Protein AF-0000000080329539 (afdb_homodimer)

Secondary structure (DSSP, 8-state):
-----------S--EEE---S-SS----EEEEE-SSEEEEEETT-TTS--EEEEHHHHHHHHHHHHHHHH-/-----------S--EEE---S-SS----EEEEE-SSEEEEEETT-TTS--EEEEHHHHHHHHHHHHHHHH-

Organism: NCBI:txid40318

Structure (mmCIF, N/CA/C/O backbone):
data_AF-0000000080329539-model_v1
#
loop_
_entity.id
_entity.type
_entity.pdbx_description
1 polymer 'DUF397 domain-containing protein'
#
loop_
_atom_site.group_PDB
_atom_site.id
_atom_site.type_symbol
_atom_site.label_atom_id
_atom_site.label_alt_id
_atom_site.label_comp_id
_atom_site.label_asym_id
_atom_site.label_entity_id
_atom_site.label_seq_id
_atom_site.pdbx_PDB_ins_code
_atom_site.Cartn_x
_atom_site.Cartn_y
_atom_site.Cartn_z
_atom_site.occupancy
_atom_site.B_iso_or_equiv
_atom_site.auth_seq_id
_atom_site.auth_comp_id
_atom_site.auth_asym_id
_atom_site.auth_atom_id
_atom_site.pdbx_PDB_model_num
ATOM 1 N N . MET A 1 1 ? -1.578 -31.781 19.625 1 24.48 1 MET A N 1
ATOM 2 C CA . MET A 1 1 ? -0.872 -30.625 19.094 1 24.48 1 MET A CA 1
ATOM 3 C C . MET A 1 1 ? -1.797 -29.766 18.234 1 24.48 1 MET A C 1
ATOM 5 O O . MET A 1 1 ? -2.316 -30.234 17.219 1 24.48 1 MET A O 1
ATOM 9 N N . ASN A 1 2 ? -2.688 -28.828 18.859 1 26.72 2 ASN A N 1
ATOM 10 C CA . ASN A 1 2 ? -3.617 -27.875 18.266 1 26.72 2 ASN A CA 1
ATOM 11 C C . ASN A 1 2 ? -2.951 -27.078 17.156 1 26.72 2 ASN A C 1
ATOM 13 O O . ASN A 1 2 ? -1.861 -26.531 17.344 1 26.72 2 ASN A O 1
ATOM 17 N N . ASN A 1 3 ? -2.805 -27.625 15.891 1 29.08 3 ASN A N 1
ATOM 18 C CA . ASN A 1 3 ? -2.316 -26.844 14.758 1 29.08 3 ASN A CA 1
ATOM 19 C C . ASN A 1 3 ? -2.785 -25.406 14.836 1 29.08 3 ASN A C 1
ATOM 21 O O . ASN A 1 3 ? -3.986 -25.125 14.773 1 29.08 3 ASN A O 1
ATOM 25 N N . ALA A 1 4 ? -2.371 -24.688 15.805 1 32.06 4 ALA A N 1
ATOM 26 C CA . ALA A 1 4 ? -2.518 -23.266 16.078 1 32.06 4 ALA A CA 1
ATOM 27 C C . ALA A 1 4 ? -2.51 -22.453 14.789 1 32.06 4 ALA A C 1
ATOM 29 O O . ALA A 1 4 ? -1.445 -22.109 14.266 1 32.06 4 ALA A O 1
ATOM 30 N N . GLU A 1 5 ? -3.088 -23.125 13.672 1 33.69 5 GLU A N 1
ATOM 31 C CA . GLU A 1 5 ? -3.344 -22.25 12.531 1 33.69 5 GLU A CA 1
ATOM 32 C C . GLU A 1 5 ? -3.684 -20.844 12.984 1 33.69 5 GLU A C 1
ATOM 34 O O . GLU A 1 5 ? -4.543 -20.641 13.844 1 33.69 5 GLU A O 1
ATOM 39 N N . SER A 1 6 ? -2.672 -20.094 13.516 1 36.81 6 SER A N 1
ATOM 40 C CA . SER A 1 6 ? -2.801 -18.641 13.648 1 36.81 6 SER A CA 1
ATOM 41 C C . SER A 1 6 ? -3.967 -18.109 12.812 1 36.81 6 SER A C 1
ATOM 43 O O . SER A 1 6 ? -4.023 -18.344 11.602 1 36.81 6 SER A O 1
ATOM 45 N N . SER A 1 7 ? -5.18 -18.203 13.25 1 34.31 7 SER A N 1
ATOM 46 C CA . SER A 1 7 ? -6.41 -17.547 12.82 1 34.31 7 SER A CA 1
ATOM 47 C C . SER A 1 7 ? -6.125 -16.172 12.242 1 34.31 7 SER A C 1
ATOM 49 O O . SER A 1 7 ? -5.812 -15.234 12.984 1 34.31 7 SER A O 1
ATOM 51 N N . THR A 1 8 ? -4.938 -15.852 11.617 1 35.28 8 THR A N 1
ATOM 52 C CA . THR A 1 8 ? -5.039 -14.672 10.766 1 35.28 8 THR A CA 1
ATOM 53 C C . THR A 1 8 ? -6.496 -14.391 10.406 1 35.28 8 THR A C 1
ATOM 55 O O . THR A 1 8 ? -7.137 -15.172 9.711 1 35.28 8 THR A O 1
ATOM 58 N N . ALA A 1 9 ? -7.34 -14.172 11.305 1 38.12 9 ALA A N 1
ATOM 59 C CA . ALA A 1 9 ? -8.734 -13.734 11.312 1 38.12 9 ALA A CA 1
ATOM 60 C C . ALA A 1 9 ? -9.125 -13.133 9.969 1 38.12 9 ALA A C 1
ATOM 62 O O . ALA A 1 9 ? -8.438 -12.242 9.453 1 38.12 9 ALA A O 1
ATOM 63 N N . ALA A 1 10 ? -9.617 -13.828 8.922 1 44.66 10 ALA A N 1
ATOM 64 C CA . ALA A 1 10 ? -10.391 -13.586 7.711 1 44.66 10 ALA A CA 1
ATOM 65 C C . ALA A 1 10 ? -11.156 -12.266 7.805 1 44.66 10 ALA A C 1
ATOM 67 O O . ALA A 1 10 ? -12.117 -12.156 8.57 1 44.66 10 ALA A O 1
ATOM 68 N N . SER A 1 11 ? -10.57 -11.234 8.18 1 53.91 11 SER A N 1
ATOM 69 C CA . SER A 1 11 ? -11.234 -9.969 8.469 1 53.91 11 SER A CA 1
ATOM 70 C C . SER A 1 11 ? -12.594 -9.891 7.773 1 53.91 11 SER A C 1
ATOM 72 O O . SER A 1 11 ? -13.5 -9.211 8.25 1 53.91 11 SER A O 1
ATOM 74 N N . GLY A 1 12 ? -12.969 -11.117 7.324 1 74.25 12 GLY A N 1
ATOM 75 C CA . GLY A 1 12 ? -14.156 -11.023 6.5 1 74.25 12 GLY A CA 1
ATOM 76 C C . GLY A 1 12 ? -14.016 -10.039 5.355 1 74.25 12 GLY A C 1
ATOM 77 O O . GLY A 1 12 ? -15 -9.695 4.695 1 74.25 12 GLY A O 1
ATOM 78 N N . LEU A 1 13 ? -12.711 -9.711 5.297 1 88.25 13 LEU A N 1
ATOM 79 C CA . LEU A 1 13 ? -12.523 -8.766 4.199 1 88.25 13 LEU A CA 1
ATOM 80 C C . LEU A 1 13 ? -12.32 -9.5 2.879 1 88.25 13 LEU A C 1
ATOM 82 O O . LEU A 1 13 ? -11.711 -10.57 2.848 1 88.25 13 LEU A O 1
ATOM 86 N N . ALA A 1 14 ? -12.938 -9 1.869 1 92.06 14 ALA A N 1
ATOM 87 C CA . ALA A 1 14 ? -12.656 -9.469 0.513 1 92.06 14 ALA A CA 1
ATOM 88 C C . ALA 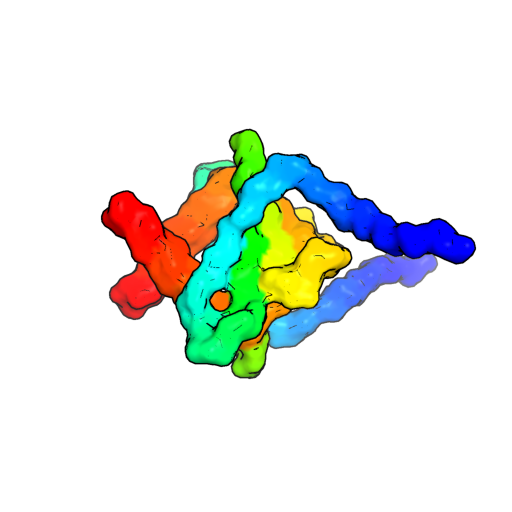A 1 14 ? -11.398 -8.812 -0.041 1 92.06 14 ALA A C 1
ATOM 90 O O . ALA A 1 14 ? -11.328 -7.586 -0.17 1 92.06 14 ALA A O 1
ATOM 91 N N . TRP A 1 15 ? -10.367 -9.695 -0.272 1 93.5 15 TRP A N 1
ATOM 92 C CA . TRP A 1 15 ? -9.086 -9.18 -0.757 1 93.5 15 TRP A CA 1
ATOM 93 C C . TRP A 1 15 ? -9.023 -9.219 -2.281 1 93.5 15 TRP A C 1
ATOM 95 O O . TRP A 1 15 ? -9.469 -10.195 -2.9 1 93.5 15 TRP A O 1
ATOM 105 N N . PHE A 1 16 ? -8.391 -8.07 -2.895 1 89.44 16 PHE A N 1
ATOM 106 C CA . PHE A 1 16 ? -8.109 -7.941 -4.32 1 89.44 16 PHE A CA 1
ATOM 107 C C . PHE A 1 16 ? -6.609 -8.039 -4.582 1 89.44 16 PHE A C 1
ATOM 109 O O . PHE A 1 16 ? -5.82 -7.281 -4.004 1 89.44 16 PHE A O 1
ATOM 116 N N . LYS A 1 17 ? -6.203 -8.984 -5.359 1 88.19 17 LYS A N 1
ATOM 117 C CA . LYS A 1 17 ? -4.797 -9.219 -5.684 1 88.19 17 LYS A CA 1
ATOM 118 C C . LYS A 1 17 ? -4.422 -8.578 -7.012 1 88.19 17 LYS A C 1
ATOM 120 O O . LYS A 1 17 ? -5.129 -8.734 -8.008 1 88.19 17 LYS A O 1
ATOM 125 N N . SER A 1 18 ? -3.393 -7.828 -7.027 1 85.38 18 SER A N 1
ATOM 126 C CA . SER A 1 18 ? -2.895 -7.277 -8.281 1 85.38 18 SER A CA 1
ATOM 127 C C . SER A 1 18 ? -2.303 -8.367 -9.172 1 85.38 18 SER A C 1
ATOM 129 O O . SER A 1 18 ? -1.786 -9.367 -8.672 1 85.38 18 SER A O 1
ATOM 131 N N . SER A 1 19 ? -2.633 -8.625 -10.461 1 69.5 19 SER A N 1
ATOM 132 C CA . SER A 1 19 ? -2.24 -9.734 -11.328 1 69.5 19 SER A CA 1
ATOM 133 C C . SER A 1 19 ? -0.971 -9.398 -12.109 1 69.5 19 SER A C 1
ATOM 135 O O . SER A 1 19 ? -0.325 -10.289 -12.664 1 69.5 19 SER A O 1
ATOM 137 N N . TYR A 1 20 ? -0.555 -8.125 -12.336 1 63.25 20 TYR A N 1
ATOM 138 C CA . TYR A 1 20 ? 0.454 -7.797 -13.336 1 63.25 20 TYR A CA 1
ATOM 139 C C . TYR A 1 20 ? 1.853 -8.141 -12.828 1 63.25 20 TYR A C 1
ATOM 141 O O . TYR A 1 20 ? 2.814 -8.125 -13.602 1 63.25 20 TYR A O 1
ATOM 149 N N . SER A 1 21 ? 1.941 -8.68 -11.688 1 60.31 21 SER A N 1
ATOM 150 C CA . SER A 1 21 ? 3.344 -8.93 -11.359 1 60.31 21 SER A CA 1
ATOM 151 C C . SER A 1 21 ? 3.988 -9.867 -12.375 1 60.31 21 SER A C 1
ATOM 153 O O . SER A 1 21 ? 3.293 -10.594 -13.086 1 60.31 21 SER A O 1
ATOM 155 N N . GLY A 1 22 ? 4.945 -9.547 -13.094 1 52.44 22 GLY A N 1
ATOM 156 C CA . GLY A 1 22 ? 5.594 -10.352 -14.117 1 52.44 22 GLY A CA 1
ATOM 157 C C . GLY A 1 22 ? 5.258 -11.828 -14.008 1 52.44 22 GLY A C 1
ATOM 158 O O . GLY A 1 22 ? 4.555 -12.242 -13.086 1 52.44 22 GLY A O 1
ATOM 159 N N . ALA A 1 23 ? 5.562 -12.422 -15.18 1 50.56 23 ALA A N 1
ATOM 160 C CA . ALA A 1 23 ? 5.402 -13.836 -15.484 1 50.56 23 ALA A CA 1
ATOM 161 C C . ALA A 1 23 ? 5.605 -14.695 -14.234 1 50.56 23 ALA A C 1
ATOM 163 O O . ALA A 1 23 ? 5.203 -15.859 -14.203 1 50.56 23 ALA A O 1
ATOM 164 N N . GLU A 1 24 ? 6.445 -14.203 -13.422 1 51.97 24 GLU A N 1
ATOM 165 C CA . GLU A 1 24 ? 6.672 -15.203 -12.383 1 51.97 24 GLU A CA 1
ATOM 166 C C . GLU A 1 24 ? 5.621 -15.109 -11.281 1 51.97 24 GLU A C 1
ATOM 168 O O . GLU A 1 24 ? 5.473 -14.055 -10.648 1 51.97 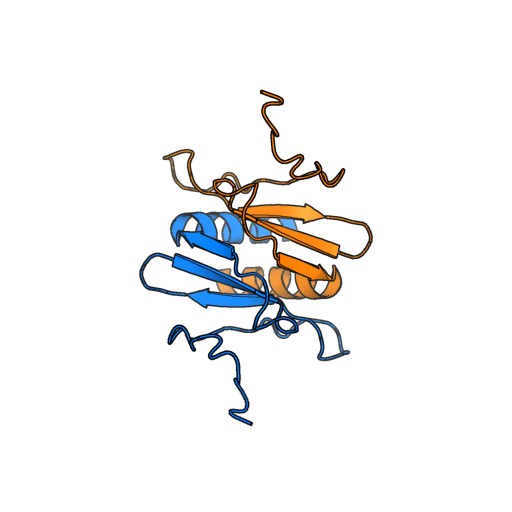24 GLU A O 1
ATOM 173 N N . GLY A 1 25 ? 4.332 -15.289 -11.422 1 58.66 25 GLY A N 1
ATOM 174 C CA . GLY A 1 25 ? 3.137 -15.523 -10.625 1 58.66 25 GLY A CA 1
ATOM 175 C C . GLY A 1 25 ? 3.379 -15.43 -9.133 1 58.66 25 GLY A C 1
ATOM 176 O O . GLY A 1 25 ? 2.705 -16.094 -8.344 1 58.66 25 GLY A O 1
ATOM 177 N N . GLY A 1 26 ? 4.406 -14.445 -8.641 1 78.25 26 GLY A N 1
ATOM 178 C CA . GLY A 1 26 ? 4.629 -14.719 -7.227 1 78.25 26 GLY A CA 1
ATOM 179 C C . GLY A 1 26 ? 4.207 -13.57 -6.324 1 78.25 26 GLY A C 1
ATOM 180 O O . GLY A 1 26 ? 3.207 -13.672 -5.609 1 78.25 26 GLY A O 1
ATOM 181 N N . GLU A 1 27 ? 4.895 -12.586 -6.152 1 88.69 27 GLU A N 1
ATOM 182 C CA . GLU A 1 27 ? 4.66 -11.523 -5.176 1 88.69 27 GLU A CA 1
ATOM 183 C C . GLU A 1 27 ? 3.758 -10.438 -5.746 1 88.69 27 GLU A C 1
ATOM 185 O O . GLU A 1 27 ? 3.988 -9.953 -6.855 1 88.69 27 GLU A O 1
ATOM 190 N N . CYS A 1 28 ? 2.582 -10.148 -4.914 1 92.62 28 CYS A N 1
ATOM 191 C CA . CYS A 1 28 ? 1.62 -9.141 -5.332 1 92.62 28 CYS A CA 1
ATOM 192 C C . CYS A 1 28 ? 1.193 -8.273 -4.152 1 92.62 28 CYS A C 1
ATOM 194 O O . CYS A 1 28 ? 1.3 -8.695 -2.998 1 92.62 28 CYS A O 1
ATOM 196 N N . VAL A 1 29 ? 0.79 -7.113 -4.504 1 94.38 29 VAL A N 1
ATOM 197 C CA . VAL A 1 29 ? 0.098 -6.281 -3.523 1 94.38 29 VAL A CA 1
ATOM 198 C C . VAL A 1 29 ? -1.377 -6.672 -3.463 1 94.38 29 VAL A C 1
ATOM 200 O O . VAL A 1 29 ? -2.033 -6.801 -4.5 1 94.38 29 VAL A O 1
ATOM 203 N N . GLU A 1 30 ? -1.845 -6.934 -2.295 1 94.44 30 GLU A N 1
ATOM 204 C CA . GLU A 1 30 ? -3.266 -7.199 -2.094 1 94.44 30 GLU A CA 1
ATOM 205 C C . GLU A 1 30 ? -3.928 -6.082 -1.293 1 94.44 30 GLU A C 1
ATOM 207 O O . GLU A 1 30 ? -3.346 -5.566 -0.334 1 94.44 30 GLU A O 1
ATOM 212 N N . VAL A 1 31 ? -5.188 -5.801 -1.72 1 95.62 31 VAL A N 1
ATOM 213 C CA . VAL A 1 31 ? -5.938 -4.75 -1.038 1 95.62 31 VAL A CA 1
ATOM 214 C C . VAL A 1 31 ? -7.332 -5.262 -0.676 1 95.62 31 VAL A C 1
ATOM 216 O O . VAL A 1 31 ? -7.934 -6.027 -1.433 1 95.62 31 VAL A O 1
ATOM 219 N N . ALA A 1 32 ? -7.77 -4.883 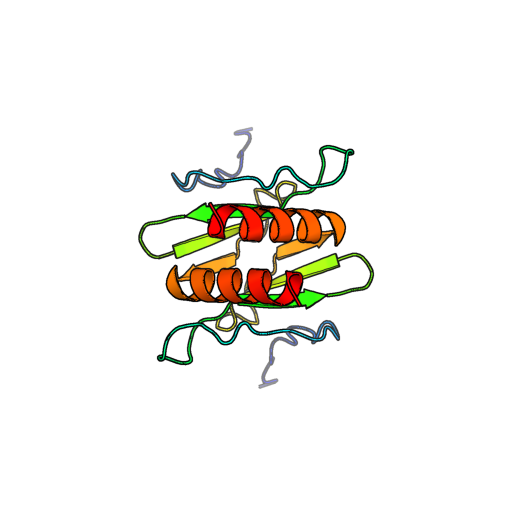0.518 1 96.5 32 ALA A N 1
ATOM 220 C CA . ALA A 1 32 ? -9.148 -5.109 0.936 1 96.5 32 ALA A CA 1
ATOM 221 C C . ALA A 1 32 ? -9.828 -3.803 1.34 1 96.5 32 ALA A C 1
ATOM 223 O O . ALA A 1 32 ? -9.219 -2.963 2.008 1 96.5 32 ALA A O 1
ATOM 224 N N . THR A 1 33 ? -11.031 -3.688 0.864 1 94.94 33 THR A N 1
ATOM 225 C CA . THR A 1 33 ? -11.805 -2.486 1.176 1 94.94 33 THR A CA 1
ATOM 226 C C . THR A 1 33 ? -12.891 -2.791 2.201 1 94.94 33 THR A C 1
ATOM 228 O O . THR A 1 33 ? -13.617 -3.779 2.07 1 94.94 33 THR A O 1
ATOM 231 N N . ALA A 1 34 ? -12.875 -2.035 3.221 1 95.75 34 ALA A N 1
ATOM 232 C CA . ALA A 1 34 ? -13.938 -2.053 4.219 1 95.75 34 ALA A CA 1
ATOM 233 C C . ALA A 1 34 ? -14.75 -0.763 4.176 1 95.75 34 ALA A C 1
ATOM 235 O O . ALA A 1 34 ? -14.531 0.091 3.314 1 95.75 34 ALA A O 1
ATOM 236 N N . ALA A 1 35 ? -15.758 -0.657 4.941 1 93.56 35 ALA A N 1
ATOM 237 C CA . ALA A 1 35 ? -16.703 0.458 4.926 1 93.56 35 ALA A CA 1
ATOM 238 C C . ALA A 1 35 ? -15.969 1.796 4.984 1 93.56 35 ALA A C 1
ATOM 240 O O . ALA A 1 35 ? -16.266 2.707 4.211 1 93.56 35 ALA A O 1
ATOM 241 N N . ALA A 1 36 ? -14.938 1.942 5.875 1 94 36 ALA A N 1
ATOM 242 C CA . ALA A 1 36 ? -14.312 3.25 6.066 1 94 36 ALA A CA 1
ATOM 243 C C . ALA A 1 36 ? -12.812 3.191 5.789 1 94 36 ALA A C 1
ATOM 245 O O . ALA A 1 36 ? -12.109 4.191 5.945 1 94 36 ALA A O 1
ATOM 246 N N . SER A 1 37 ? -12.383 1.882 5.414 1 95.94 37 SER A N 1
ATOM 247 C CA . SER A 1 37 ? -10.93 1.744 5.355 1 95.94 37 SER A CA 1
ATOM 248 C C . SER A 1 37 ? -10.508 0.836 4.207 1 95.94 37 SER A C 1
ATOM 250 O O . SER A 1 37 ? -11.336 0.108 3.648 1 95.94 37 SER A O 1
ATOM 252 N N . VAL A 1 38 ? -9.25 0.997 3.857 1 95.75 38 VAL A N 1
ATOM 253 C CA . VAL A 1 38 ? -8.562 0.099 2.934 1 95.75 38 VAL A CA 1
ATOM 254 C C . VAL A 1 38 ? -7.367 -0.549 3.633 1 95.75 38 VAL A C 1
ATOM 256 O O . VAL A 1 38 ? -6.629 0.119 4.355 1 95.75 38 VAL A O 1
ATOM 259 N N . HIS A 1 39 ? -7.227 -1.838 3.461 1 97.31 39 HIS A N 1
ATOM 260 C CA . HIS A 1 39 ? -6.152 -2.654 4.016 1 97.31 39 HIS A CA 1
ATOM 261 C C . HIS A 1 39 ? -5.191 -3.115 2.926 1 97.31 39 HIS A C 1
ATOM 263 O O . HIS A 1 39 ? -5.621 -3.535 1.849 1 97.31 39 HIS A O 1
ATOM 269 N N . ILE A 1 40 ? -3.93 -2.971 3.182 1 96.69 40 ILE A N 1
ATOM 270 C CA . ILE A 1 40 ? -2.889 -3.295 2.211 1 96.69 40 ILE A CA 1
ATOM 271 C C . ILE A 1 40 ? -1.954 -4.355 2.793 1 96.69 40 ILE A C 1
ATOM 273 O O . ILE A 1 40 ? -1.506 -4.238 3.936 1 96.69 40 ILE A O 1
ATOM 277 N N . ARG A 1 41 ? -1.667 -5.465 2.045 1 96.06 41 ARG A N 1
ATOM 278 C CA . ARG A 1 41 ? -0.716 -6.48 2.488 1 96.06 41 ARG A CA 1
ATOM 279 C C . ARG A 1 41 ? 0.05 -7.07 1.309 1 96.06 41 ARG A C 1
ATOM 281 O O . ARG A 1 41 ? -0.239 -6.75 0.153 1 96.06 41 ARG A O 1
ATOM 288 N N . ASP A 1 42 ? 1.134 -7.797 1.676 1 94.44 42 ASP A N 1
ATOM 289 C CA . ASP A 1 42 ? 1.894 -8.586 0.713 1 94.44 42 ASP A CA 1
ATOM 290 C C . ASP A 1 42 ? 1.297 -9.984 0.562 1 94.44 42 ASP A C 1
ATOM 292 O O . ASP A 1 42 ? 1.123 -10.703 1.55 1 94.44 42 ASP A O 1
ATOM 296 N N . SER A 1 43 ? 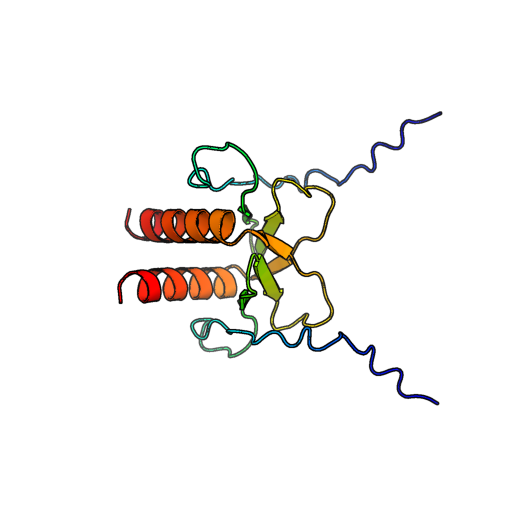1.038 -10.383 -0.749 1 93.19 43 SER A N 1
ATOM 297 C CA . SER A 1 43 ? 0.384 -11.656 -1.004 1 93.19 43 SER A CA 1
ATOM 298 C C . SER A 1 43 ? 1.214 -12.82 -0.472 1 93.19 43 SER A C 1
ATOM 300 O O . SER A 1 43 ? 0.683 -13.906 -0.213 1 93.19 43 SER A O 1
ATOM 302 N N . LYS A 1 44 ? 2.49 -12.617 -0.239 1 91.62 44 LYS A N 1
ATOM 303 C CA . LYS A 1 44 ? 3.35 -13.695 0.248 1 91.62 44 LYS A CA 1
ATOM 304 C C . LYS A 1 44 ? 3.479 -13.648 1.768 1 91.62 44 LYS A C 1
ATOM 306 O O . LYS A 1 44 ? 4.066 -14.547 2.373 1 91.62 44 LYS A O 1
ATOM 311 N N . ALA A 1 45 ? 2.969 -12.664 2.34 1 93.12 45 ALA A N 1
ATOM 312 C CA . ALA A 1 45 ? 3.002 -12.477 3.789 1 93.12 45 ALA A CA 1
ATOM 313 C C . ALA A 1 45 ? 1.611 -12.164 4.332 1 93.12 45 ALA A C 1
ATOM 315 O O . ALA A 1 45 ? 1.424 -11.172 5.043 1 93.12 45 ALA A O 1
ATOM 316 N N . ILE A 1 46 ? 0.7 -13.094 4.102 1 90.75 46 ILE A N 1
ATOM 317 C CA . ILE A 1 46 ? -0.708 -12.867 4.41 1 90.75 46 ILE A CA 1
ATOM 318 C C . ILE A 1 46 ? -0.88 -12.664 5.914 1 90.75 46 ILE A C 1
ATOM 320 O O . ILE A 1 46 ? -1.788 -11.953 6.352 1 90.75 46 ILE A O 1
ATOM 324 N N . THR A 1 47 ? 0.071 -13.273 6.738 1 92.38 47 THR A N 1
ATOM 325 C CA . THR A 1 47 ? 0.001 -13.117 8.188 1 92.38 47 THR A CA 1
ATOM 326 C C . THR A 1 47 ? 0.948 -12.016 8.664 1 92.38 47 THR A C 1
ATOM 328 O O . THR A 1 47 ? 1.166 -11.852 9.859 1 92.38 47 THR A O 1
ATOM 331 N N . GLY A 1 48 ? 1.553 -11.328 7.75 1 95.25 48 GLY A N 1
ATOM 332 C CA . GLY A 1 48 ? 2.473 -10.242 8.039 1 95.25 48 GLY A CA 1
ATOM 333 C C . GLY A 1 48 ? 1.775 -8.914 8.273 1 95.25 48 GLY A C 1
ATOM 334 O O . GLY A 1 48 ? 0.615 -8.883 8.688 1 95.25 48 GLY A O 1
ATOM 335 N N . PRO A 1 49 ? 2.539 -7.871 8.172 1 96.81 49 PRO A N 1
ATOM 336 C CA . PRO A 1 49 ? 1.991 -6.531 8.406 1 96.81 49 PRO A CA 1
ATOM 337 C C . PRO A 1 49 ? 0.835 -6.195 7.469 1 96.81 49 PRO A C 1
ATOM 339 O O . PRO A 1 49 ? 0.849 -6.586 6.297 1 96.81 49 PRO A O 1
ATOM 342 N N . ILE A 1 50 ? -0.125 -5.5 8.039 1 97.31 50 ILE A N 1
ATOM 343 C CA . ILE A 1 50 ? -1.226 -4.906 7.285 1 97.31 50 ILE A CA 1
ATOM 344 C C . ILE A 1 50 ? -1.272 -3.402 7.535 1 97.31 50 ILE A C 1
ATOM 346 O O . ILE A 1 50 ? -1.302 -2.961 8.688 1 97.31 50 ILE A O 1
ATOM 350 N N . VAL A 1 51 ? -1.136 -2.678 6.461 1 97.44 51 VAL A N 1
ATOM 351 C CA . VAL A 1 51 ? -1.321 -1.234 6.555 1 97.44 51 VAL A CA 1
ATOM 352 C C . VAL A 1 51 ? -2.795 -0.889 6.348 1 97.44 51 VAL A C 1
ATOM 354 O O . VAL A 1 51 ? -3.426 -1.371 5.406 1 97.44 51 VAL A O 1
ATOM 357 N N . THR A 1 52 ? -3.393 -0.136 7.254 1 96.5 52 THR A N 1
ATOM 358 C CA . THR A 1 52 ? -4.785 0.292 7.176 1 96.5 52 THR A CA 1
ATOM 359 C C . THR A 1 52 ? -4.879 1.813 7.102 1 96.5 52 THR A C 1
ATOM 361 O O . THR A 1 52 ? -4.324 2.518 7.945 1 96.5 52 THR A O 1
ATOM 364 N N . VAL A 1 53 ? -5.512 2.283 6.039 1 94.88 53 VAL A N 1
ATOM 365 C CA . VAL A 1 53 ? -5.73 3.717 5.875 1 94.88 53 VAL A CA 1
ATOM 366 C C . VAL A 1 53 ? -7.207 3.988 5.598 1 94.88 53 VAL A C 1
ATOM 368 O O . VAL A 1 53 ? -7.965 3.066 5.289 1 94.88 53 VAL A O 1
ATOM 371 N N . SER A 1 54 ? -7.555 5.27 5.688 1 93.12 54 SER A N 1
ATOM 372 C CA . SER A 1 54 ? -8.922 5.645 5.359 1 93.12 54 SER A CA 1
ATOM 373 C C . SER A 1 54 ? -9.188 5.527 3.861 1 93.12 54 SER A C 1
ATOM 375 O O . SER A 1 54 ? -8.25 5.566 3.057 1 93.12 54 SER A O 1
ATOM 377 N N . ARG A 1 55 ? -10.469 5.379 3.457 1 92.56 55 ARG A N 1
ATOM 378 C CA . ARG A 1 55 ? -10.852 5.363 2.049 1 92.56 55 ARG A CA 1
ATOM 379 C C . ARG A 1 55 ? -10.414 6.641 1.345 1 92.56 55 ARG A C 1
ATOM 381 O O . ARG A 1 55 ? -10.008 6.609 0.181 1 92.56 55 ARG A O 1
ATOM 388 N N . LYS A 1 56 ? -10.484 7.703 2.062 1 89.88 56 LYS A N 1
ATOM 389 C CA . LYS A 1 56 ? -10.094 8.984 1.486 1 89.88 56 LYS A CA 1
ATOM 390 C C . LYS A 1 56 ? -8.594 9.023 1.193 1 89.88 56 LYS A C 1
ATOM 392 O O . LYS A 1 56 ? -8.18 9.445 0.113 1 89.88 56 LYS A O 1
ATOM 397 N N . ALA A 1 57 ? -7.832 8.633 2.17 1 91.69 57 ALA A N 1
ATOM 398 C CA . ALA A 1 57 ? -6.387 8.586 1.981 1 91.69 57 ALA A CA 1
ATOM 399 C C . ALA A 1 57 ? -6.012 7.688 0.807 1 91.69 57 ALA A C 1
ATOM 401 O O . ALA A 1 57 ? -5.137 8.023 0.01 1 91.69 57 ALA A O 1
ATOM 402 N N . TRP A 1 58 ? -6.695 6.566 0.747 1 92.62 58 TRP A N 1
ATOM 403 C CA . TRP A 1 58 ? -6.441 5.621 -0.336 1 92.62 58 TRP A CA 1
ATOM 404 C C . TRP A 1 58 ? -6.793 6.234 -1.688 1 92.62 58 TRP A C 1
ATOM 406 O O . TRP A 1 58 ? -6.027 6.121 -2.646 1 92.62 58 TRP A O 1
ATOM 416 N N . THR A 1 59 ? -7.926 6.824 -1.746 1 90.06 59 THR A N 1
ATOM 417 C CA . THR A 1 59 ? -8.359 7.461 -2.986 1 90.06 59 THR A CA 1
ATOM 418 C C . THR A 1 59 ? -7.352 8.516 -3.43 1 90.06 59 THR A C 1
ATOM 420 O O . THR A 1 59 ? -7.016 8.609 -4.613 1 90.06 59 THR A O 1
ATOM 423 N N . GLY A 1 60 ? -6.875 9.273 -2.566 1 88.62 60 GLY A N 1
ATOM 424 C CA . GLY A 1 60 ? -5.844 10.242 -2.883 1 88.62 60 GLY A CA 1
ATOM 425 C C . GLY A 1 60 ? -4.562 9.609 -3.395 1 88.62 60 GLY A C 1
ATOM 426 O O . GLY A 1 60 ? -3.967 10.094 -4.359 1 88.62 60 GLY A O 1
ATOM 427 N N . PHE A 1 61 ? -4.191 8.57 -2.787 1 90.56 61 PHE A N 1
ATOM 428 C CA . PHE A 1 61 ? -2.99 7.844 -3.184 1 90.56 61 PHE A CA 1
ATOM 429 C C . PHE A 1 61 ? -3.131 7.301 -4.602 1 90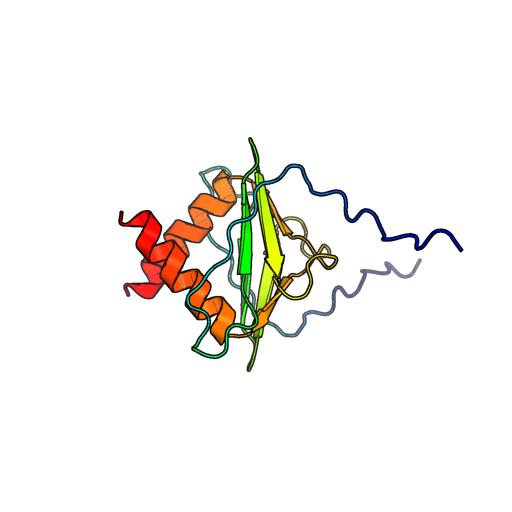.56 61 PHE A C 1
ATOM 431 O O . PHE A 1 61 ? -2.225 7.453 -5.422 1 90.56 61 PHE A O 1
ATOM 438 N N . VAL A 1 62 ? -4.305 6.75 -4.887 1 90.38 62 VAL A N 1
ATOM 439 C CA . VAL A 1 62 ? -4.52 6.113 -6.184 1 90.38 62 VAL A CA 1
ATOM 440 C C . VAL A 1 62 ? -4.555 7.176 -7.281 1 90.38 62 VAL A C 1
ATOM 442 O O . VAL A 1 62 ? -4.023 6.965 -8.375 1 90.38 62 VAL A O 1
ATOM 445 N N . GLN A 1 63 ? -5.105 8.242 -6.984 1 87.19 63 GLN A N 1
ATOM 446 C CA . GLN A 1 63 ? -5.172 9.336 -7.953 1 87.19 63 GLN A CA 1
ATOM 447 C C . GLN A 1 63 ? -3.781 9.883 -8.266 1 87.19 63 GLN A C 1
ATOM 449 O O . GLN A 1 63 ? -3.465 10.164 -9.422 1 87.19 63 GLN A O 1
ATOM 454 N N . LEU A 1 64 ? -3.002 9.953 -7.266 1 84.31 64 LEU A N 1
ATOM 455 C CA . LEU A 1 64 ? -1.654 10.492 -7.426 1 84.31 64 LEU A CA 1
ATOM 456 C C . LEU A 1 64 ? -0.781 9.531 -8.227 1 84.31 64 LEU A C 1
ATOM 458 O O . LEU A 1 64 ? -0.044 9.953 -9.117 1 84.31 64 LEU A O 1
ATOM 462 N N . THR A 1 65 ? -0.855 8.25 -7.848 1 84.12 65 THR A N 1
ATOM 463 C CA . THR A 1 65 ? -0.046 7.25 -8.531 1 84.12 65 THR A CA 1
ATOM 464 C C . THR A 1 65 ? -0.445 7.145 -10 1 84.12 65 THR A C 1
ATOM 466 O O . THR A 1 65 ? 0.408 6.945 -10.867 1 84.12 65 THR A O 1
ATOM 469 N N . SER A 1 66 ? -1.718 7.266 -10.289 1 81.31 66 SER A N 1
ATOM 470 C CA . SER A 1 66 ? -2.197 7.227 -11.664 1 81.31 66 SER A CA 1
ATOM 471 C C . SER A 1 66 ? -1.688 8.422 -12.461 1 81.31 66 SER A C 1
ATOM 473 O O . SER A 1 66 ? -1.365 8.297 -13.641 1 81.31 66 SER A O 1
ATOM 475 N N . SER A 1 67 ? -1.6 9.523 -11.844 1 79.56 67 SER A N 1
ATOM 476 C CA . SER A 1 67 ? -1.156 10.75 -12.5 1 79.56 67 SER A CA 1
ATOM 477 C C . SER A 1 67 ? 0.339 10.703 -12.797 1 79.56 67 SER A C 1
ATOM 479 O O . SER A 1 67 ? 0.788 11.211 -13.828 1 79.56 67 SER A O 1
ATOM 481 N N . GLU A 1 68 ? 1.116 10.172 -11.922 1 75.31 68 GLU A N 1
ATOM 482 C CA . GLU A 1 68 ? 2.564 10.094 -12.078 1 75.31 68 GLU A CA 1
ATOM 483 C C . GLU A 1 68 ? 2.951 9.109 -13.18 1 75.31 68 GLU A C 1
ATOM 485 O O . GLU A 1 68 ? 3.977 9.281 -13.836 1 75.31 68 GLU A O 1
ATOM 490 N N . GLN A 1 69 ? 2.201 8.062 -13.32 1 65.94 69 GLN A N 1
ATOM 491 C CA . GLN A 1 69 ? 2.455 7.102 -14.383 1 65.94 69 GLN A CA 1
ATOM 492 C C . GLN A 1 69 ? 2.182 7.711 -15.75 1 65.94 69 GLN A C 1
ATOM 494 O O . GLN A 1 69 ? 2.799 7.324 -16.75 1 65.94 69 GLN A O 1
ATOM 499 N N . ARG A 1 70 ? 1.313 8.703 -15.766 1 63.5 70 ARG A N 1
ATOM 500 C CA . ARG A 1 70 ? 0.979 9.367 -17.016 1 63.5 70 ARG A CA 1
ATOM 501 C C . ARG A 1 70 ? 1.992 10.453 -17.359 1 63.5 70 ARG A C 1
ATOM 503 O O . ARG A 1 70 ? 2.156 10.82 -18.516 1 63.5 70 ARG A O 1
ATOM 510 N N . ALA A 1 71 ? 2.715 10.914 -16.469 1 56.81 71 ALA A N 1
ATOM 511 C CA . ALA A 1 71 ? 3.672 11.984 -16.734 1 56.81 71 ALA A CA 1
ATOM 512 C C . ALA A 1 71 ? 4.992 11.422 -17.25 1 56.81 71 ALA A C 1
ATOM 514 O O . ALA A 1 71 ? 5.363 10.289 -16.938 1 56.81 71 ALA A O 1
ATOM 515 N N . MET B 1 1 ? 16.531 8.727 32.531 1 23.92 1 MET B N 1
ATOM 516 C CA . MET B 1 1 ? 15.492 8.062 31.75 1 23.92 1 MET B CA 1
ATOM 517 C C . MET B 1 1 ? 15.688 8.305 30.25 1 23.92 1 MET B C 1
ATOM 519 O O . MET B 1 1 ? 15.648 9.445 29.797 1 23.92 1 MET B O 1
ATOM 523 N N . ASN B 1 2 ? 16.656 7.504 29.516 1 27.06 2 ASN B N 1
ATOM 524 C CA . ASN B 1 2 ? 16.969 7.516 28.094 1 27.06 2 ASN B CA 1
ATOM 525 C C . ASN B 1 2 ? 15.703 7.449 27.234 1 27.06 2 ASN B C 1
ATOM 527 O O . ASN B 1 2 ? 14.836 6.602 27.469 1 27.06 2 ASN B O 1
ATOM 531 N N . ASN B 1 3 ? 14.945 8.602 27.078 1 29 3 ASN B N 1
ATOM 532 C CA . ASN B 1 3 ? 13.805 8.617 26.172 1 29 3 ASN B CA 1
ATOM 533 C C . ASN B 1 3 ? 14.031 7.719 24.969 1 29 3 ASN B C 1
ATOM 535 O O . ASN B 1 3 ? 14.961 7.949 24.188 1 29 3 ASN B O 1
ATOM 539 N N . ALA B 1 4 ? 14.102 6.453 25.156 1 31.45 4 ALA B N 1
ATOM 540 C CA . ALA B 1 4 ? 14.164 5.32 24.25 1 31.45 4 ALA B CA 1
ATOM 541 C C . ALA B 1 4 ? 13.375 5.598 22.969 1 31.45 4 ALA B C 1
ATOM 543 O O . ALA B 1 4 ? 12.156 5.434 22.938 1 31.45 4 ALA B O 1
ATOM 544 N N . GLU B 1 5 ? 13.391 6.977 22.578 1 33.19 5 GLU B N 1
ATOM 545 C CA . GLU B 1 5 ? 12.883 7.18 21.234 1 33.19 5 GLU B CA 1
ATOM 546 C C . GLU B 1 5 ? 13.188 5.973 20.344 1 33.19 5 GLU B C 1
ATOM 548 O O . GLU B 1 5 ? 14.328 5.504 20.297 1 33.19 5 GLU B O 1
ATOM 553 N N . SER B 1 6 ? 12.477 4.836 20.594 1 36.03 6 SER B N 1
ATOM 554 C CA . SER B 1 6 ? 12.414 3.76 19.609 1 36.03 6 SER B CA 1
ATOM 555 C C . SER B 1 6 ? 12.922 4.227 18.25 1 36.03 6 SER B C 1
ATOM 557 O O . SER B 1 6 ? 12.422 5.211 17.703 1 36.03 6 SER B O 1
ATOM 559 N N . SER B 1 7 ? 14.211 4.277 18 1 34.06 7 SER B N 1
ATOM 560 C CA . SER B 1 7 ? 14.961 4.398 16.766 1 34.06 7 SER B CA 1
ATOM 561 C C . SER B 1 7 ? 14.203 3.768 15.594 1 34.06 7 SER B C 1
ATOM 563 O O . SER B 1 7 ? 14.125 2.543 15.492 1 34.06 7 SER B O 1
ATOM 565 N N . THR B 1 8 ? 12.828 3.67 15.578 1 34.94 8 THR B N 1
ATOM 566 C CA . THR B 1 8 ? 12.312 3.439 14.234 1 34.94 8 THR B CA 1
ATOM 567 C C . THR B 1 8 ? 13.336 3.84 13.18 1 34.94 8 THR B C 1
ATOM 569 O O . THR B 1 8 ? 13.664 5.02 13.039 1 34.94 8 THR B O 1
ATOM 572 N N . ALA B 1 9 ? 14.461 3.33 13.18 1 37.47 9 ALA B N 1
ATOM 573 C CA . ALA B 1 9 ? 15.586 3.367 12.25 1 37.47 9 ALA B CA 1
ATOM 574 C C . ALA B 1 9 ? 15.164 3.916 10.891 1 37.47 9 ALA B C 1
ATOM 576 O O . ALA B 1 9 ? 14.164 3.477 10.32 1 37.47 9 ALA B O 1
ATOM 577 N N . ALA B 1 10 ? 15.141 5.25 10.531 1 43.84 10 ALA B N 1
ATOM 578 C CA . ALA B 1 10 ? 15.117 6.062 9.32 1 43.84 10 ALA B CA 1
ATOM 579 C C . ALA B 1 10 ? 15.477 5.23 8.094 1 43.84 10 ALA B C 1
ATOM 581 O O . ALA B 1 10 ? 16.641 4.828 7.93 1 43.84 10 ALA B O 1
ATOM 582 N N . SER B 1 11 ? 14.977 4.102 7.883 1 56.56 11 SER B N 1
ATOM 583 C CA . SER B 1 11 ? 15.391 3.365 6.695 1 56.56 11 SER B CA 1
ATOM 584 C C . SER B 1 11 ? 15.828 4.312 5.582 1 56.56 11 SER B C 1
ATOM 586 O O . SER B 1 11 ? 15.312 5.426 5.465 1 56.56 11 SER B O 1
ATOM 588 N N . GLY B 1 12 ? 17.094 4.957 6.012 1 74.12 12 GLY B N 1
ATOM 589 C CA . GLY B 1 12 ? 17.734 5.707 4.945 1 74.12 12 GLY B CA 1
ATOM 590 C C . GLY B 1 12 ? 16.891 5.789 3.686 1 74.12 12 GLY B C 1
ATOM 591 O O . GLY B 1 12 ? 17.391 6.184 2.627 1 74.12 12 GLY B O 1
ATOM 592 N N . LEU B 1 13 ? 15.656 5.406 4.105 1 87.94 13 LEU B N 1
ATOM 593 C CA . LEU B 1 13 ? 14.828 5.469 2.902 1 87.94 13 LEU B CA 1
ATOM 594 C C . LEU B 1 13 ? 14.211 6.852 2.74 1 87.94 13 LEU B C 1
ATOM 596 O O . LEU B 1 13 ? 13.867 7.504 3.729 1 87.94 13 LEU B O 1
ATOM 600 N N . ALA B 1 14 ? 14.172 7.309 1.566 1 92.31 14 ALA B N 1
ATOM 601 C CA . ALA B 1 14 ? 13.422 8.516 1.224 1 92.31 14 ALA B CA 1
ATOM 602 C C . ALA B 1 14 ? 11.945 8.203 1 1 92.31 14 ALA B C 1
ATOM 604 O O . ALA B 1 14 ? 11.602 7.418 0.112 1 92.31 14 ALA B O 1
ATOM 605 N N . TRP B 1 15 ? 11.078 8.781 1.926 1 93.69 15 TRP B N 1
ATOM 606 C CA . TRP B 1 15 ? 9.641 8.523 1.848 1 93.69 15 TRP B CA 1
ATOM 607 C C . TRP B 1 15 ? 8.945 9.594 1.014 1 93.69 15 TRP B C 1
ATOM 609 O O . TRP B 1 15 ? 9.25 10.781 1.133 1 93.69 15 TRP B O 1
ATOM 619 N N . PHE B 1 16 ? 7.902 9.094 0.127 1 89.62 16 PHE B N 1
ATOM 620 C CA . PHE B 1 16 ? 7.008 9.938 -0.663 1 89.62 16 PHE B CA 1
ATOM 621 C C . PHE B 1 16 ? 5.594 9.898 -0.103 1 89.62 16 PHE B C 1
ATOM 623 O O . PHE B 1 16 ? 5.008 8.828 0.052 1 89.62 16 PHE B O 1
ATOM 630 N N . LYS B 1 17 ? 5.07 11.023 0.274 1 88.25 17 LYS B N 1
ATOM 631 C CA . LYS B 1 17 ? 3.736 11.141 0.861 1 88.25 17 LYS B CA 1
ATOM 632 C C . LYS B 1 17 ? 2.707 11.539 -0.192 1 88.25 17 LYS B C 1
ATOM 634 O O . LYS B 1 17 ? 2.93 12.469 -0.968 1 88.25 17 LYS B O 1
ATOM 639 N N . SER B 1 18 ? 1.639 10.828 -0.266 1 85.31 18 SER B N 1
ATOM 640 C CA . SER B 1 18 ? 0.55 11.211 -1.159 1 85.31 18 SER B CA 1
ATOM 641 C C . SER B 1 18 ? -0.153 12.469 -0.667 1 85.31 18 SER B C 1
ATOM 643 O O . SER B 1 18 ? -0.228 12.711 0.539 1 85.31 18 SER B O 1
ATOM 645 N N . SER B 1 19 ? -0.343 13.609 -1.378 1 69.69 19 SER B N 1
ATOM 646 C CA . SER B 1 19 ? -0.858 14.906 -0.951 1 69.69 19 SER B CA 1
ATOM 647 C C . SER B 1 19 ? -2.377 14.969 -1.084 1 69.69 19 SER B C 1
ATOM 649 O O . SER B 1 19 ? -3.018 15.859 -0.527 1 69.69 19 SER B O 1
ATOM 651 N N . TYR B 1 20 ? -3.068 14.148 -1.928 1 63.41 20 TYR B N 1
ATOM 652 C CA . TYR B 1 20 ? -4.457 14.398 -2.295 1 63.41 20 TYR B CA 1
ATOM 653 C C . TYR B 1 20 ? -5.398 14.016 -1.159 1 63.41 20 TYR B C 1
ATOM 655 O O . TYR B 1 20 ? -6.594 14.32 -1.207 1 63.41 20 TYR B O 1
ATOM 663 N N . SER B 1 21 ? -4.867 13.656 -0.05 1 60.94 21 SER B N 1
ATOM 664 C CA . SER B 1 21 ? -5.91 13.344 0.92 1 60.94 21 SER B CA 1
ATOM 665 C C . SER B 1 21 ? -6.762 14.578 1.226 1 60.94 21 SER B C 1
ATOM 667 O O . SER B 1 21 ? -6.328 15.711 0.998 1 60.94 21 SER B O 1
ATOM 669 N N . GLY B 1 22 ? -7.98 14.641 1.017 1 52.47 22 GLY B N 1
ATOM 670 C CA . GLY B 1 22 ? -8.844 15.789 1.237 1 52.47 22 GLY B CA 1
ATOM 671 C C . GLY B 1 22 ? -8.219 16.844 2.127 1 52.47 22 GLY B C 1
ATOM 672 O O . GLY B 1 22 ? -7.113 16.656 2.641 1 52.47 22 GLY B O 1
ATOM 673 N N . ALA B 1 23 ? -8.867 18.031 1.932 1 51 23 ALA B N 1
ATOM 674 C CA . ALA B 1 23 ? -8.578 19.297 2.615 1 51 23 ALA B CA 1
ATOM 675 C C . ALA B 1 23 ? -8.055 19.047 4.027 1 51 23 ALA B C 1
ATOM 677 O O . ALA B 1 23 ? -7.445 19.922 4.641 1 51 23 ALA B O 1
ATOM 678 N N . GLU B 1 24 ? -8.547 18.031 4.543 1 51.62 24 GLU B N 1
ATOM 679 C CA . GLU B 1 24 ? -8.133 18.016 5.945 1 51.62 24 GLU B CA 1
ATOM 680 C C . GLU B 1 24 ? -6.754 17.406 6.117 1 51.62 24 GLU B C 1
ATOM 682 O O . GLU B 1 24 ? -6.535 16.234 5.762 1 51.62 24 GLU B O 1
ATOM 687 N N . GLY B 1 25 ? -5.629 17.844 5.586 1 58.94 25 GLY B N 1
ATOM 688 C CA . GLY B 1 25 ? -4.203 17.641 5.789 1 58.94 25 GLY B CA 1
ATOM 689 C C . GLY B 1 25 ? -3.893 16.453 6.676 1 58.94 25 GLY B C 1
ATOM 690 O O . GLY B 1 25 ? -2.887 16.438 7.391 1 58.94 25 GLY B O 1
ATOM 691 N N . GLY B 1 26 ? -4.676 15.18 6.59 1 78.62 26 GLY B N 1
ATOM 692 C CA . GLY B 1 26 ? -4.391 14.25 7.672 1 78.62 26 GLY B CA 1
ATOM 693 C C . GLY B 1 26 ? -3.809 12.938 7.191 1 78.62 26 GLY B C 1
ATOM 694 O O . GLY B 1 26 ? -2.73 12.914 6.594 1 78.62 26 GLY B O 1
ATOM 695 N N . GLU B 1 27 ? -4.414 11.938 7.113 1 88.31 27 GLU B N 1
ATOM 696 C CA . GLU B 1 27 ? -3.986 10.562 6.848 1 88.31 27 GLU B CA 1
ATOM 697 C C . GLU B 1 27 ? -3.643 10.367 5.375 1 88.31 27 GLU B C 1
ATOM 699 O O . GLU B 1 27 ? -4.426 10.734 4.496 1 88.31 27 GLU B O 1
ATOM 704 N N . CYS B 1 28 ? -2.287 9.859 5.145 1 92.62 28 CYS B N 1
ATOM 705 C CA . CYS B 1 28 ? -1.811 9.617 3.787 1 92.62 28 CYS B CA 1
ATOM 706 C C . CYS B 1 28 ? -1.085 8.281 3.693 1 92.62 28 CYS B C 1
ATOM 708 O O . CYS B 1 28 ? -0.592 7.762 4.699 1 92.62 28 CYS B O 1
ATOM 710 N N . VAL B 1 29 ? -1.109 7.785 2.512 1 94.44 29 VAL B N 1
ATOM 711 C CA . VAL B 1 29 ? -0.23 6.66 2.209 1 94.44 29 VAL B CA 1
ATOM 712 C C . VAL B 1 29 ? 1.169 7.176 1.873 1 94.44 29 VAL B C 1
ATOM 714 O O . VAL B 1 29 ? 1.321 8.102 1.073 1 94.44 29 VAL B O 1
ATOM 717 N N . GLU B 1 30 ? 2.143 6.645 2.529 1 94.5 30 GLU B N 1
ATOM 718 C CA . GLU B 1 30 ? 3.531 6.961 2.213 1 94.5 30 GLU B CA 1
ATOM 719 C C . GLU B 1 30 ? 4.254 5.754 1.622 1 94.5 30 GLU B C 1
ATOM 721 O O . GLU B 1 30 ? 4.062 4.625 2.076 1 94.5 30 GLU B O 1
ATOM 726 N N . VAL B 1 31 ? 5.141 6.082 0.642 1 95.75 31 VAL B N 1
ATOM 727 C CA . VAL B 1 31 ? 5.898 5.02 -0.009 1 95.75 31 VAL B CA 1
ATOM 728 C C . VAL B 1 31 ? 7.379 5.395 -0.05 1 95.75 31 VAL B C 1
ATOM 730 O O . VAL B 1 31 ? 7.727 6.566 -0.231 1 95.75 31 VAL B O 1
ATOM 733 N N . ALA B 1 32 ? 8.211 4.395 0.197 1 96.56 32 ALA B N 1
ATOM 734 C CA . ALA B 1 32 ? 9.656 4.527 -0.001 1 96.56 32 ALA B CA 1
ATOM 735 C C . ALA B 1 32 ? 10.18 3.459 -0.958 1 96.56 32 ALA B C 1
ATOM 737 O O . ALA B 1 32 ? 9.773 2.297 -0.883 1 96.56 32 ALA B O 1
ATOM 738 N N . THR B 1 33 ? 11.016 3.934 -1.838 1 95.12 33 THR B N 1
ATOM 739 C CA . THR B 1 33 ? 11.602 3.023 -2.814 1 95.12 33 THR B CA 1
ATOM 740 C C . THR B 1 33 ? 13.062 2.732 -2.477 1 95.12 33 THR B C 1
ATOM 742 O O . THR B 1 33 ? 13.828 3.65 -2.189 1 95.12 33 THR B O 1
ATOM 745 N N . ALA B 1 34 ? 13.336 1.497 -2.395 1 95.81 34 ALA B N 1
ATOM 746 C CA . ALA B 1 34 ? 14.711 1.02 -2.264 1 95.81 34 ALA B CA 1
ATOM 747 C C . ALA B 1 34 ? 15.164 0.302 -3.531 1 95.81 34 ALA B C 1
ATOM 749 O O . ALA B 1 34 ? 14.438 0.263 -4.523 1 95.81 34 ALA B O 1
ATOM 750 N N . ALA B 1 35 ? 16.375 -0.108 -3.596 1 93.62 35 ALA B N 1
ATOM 751 C CA . ALA B 1 35 ? 16.984 -0.699 -4.781 1 93.62 35 ALA B CA 1
ATOM 752 C C . ALA B 1 3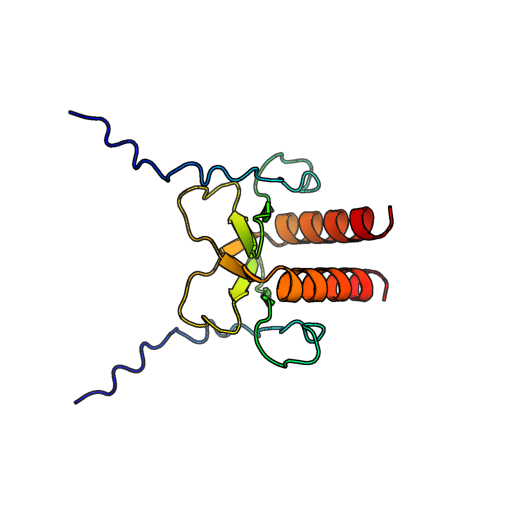5 ? 16.109 -1.814 -5.352 1 93.62 35 ALA B C 1
ATOM 754 O O . ALA B 1 35 ? 15.867 -1.864 -6.562 1 93.62 35 ALA B O 1
ATOM 755 N N . ALA B 1 36 ? 15.562 -2.713 -4.484 1 94.06 36 ALA B N 1
ATOM 756 C CA . ALA B 1 36 ? 14.852 -3.879 -5.008 1 94.06 36 ALA B CA 1
ATOM 757 C C . ALA B 1 36 ? 13.422 -3.932 -4.477 1 94.06 36 ALA B C 1
ATOM 759 O O . ALA B 1 36 ? 12.68 -4.871 -4.773 1 94.06 36 ALA B O 1
ATOM 760 N N . SER B 1 37 ? 13.125 -2.846 -3.607 1 96 37 SER B N 1
ATOM 761 C CA . SER B 1 37 ? 11.852 -2.98 -2.918 1 96 37 SER B CA 1
ATOM 762 C C . SER B 1 37 ? 11.148 -1.633 -2.777 1 96 37 SER B C 1
ATOM 764 O O . SER B 1 37 ? 11.773 -0.583 -2.959 1 96 37 SER B O 1
ATOM 766 N N . VAL B 1 38 ? 9.859 -1.743 -2.539 1 95.94 38 VAL B N 1
ATOM 767 C CA . VAL B 1 38 ? 9.023 -0.606 -2.164 1 95.94 38 VAL B CA 1
ATOM 768 C C . VAL B 1 38 ? 8.398 -0.854 -0.793 1 95.94 38 VAL B C 1
ATOM 770 O O . VAL B 1 38 ? 7.93 -1.96 -0.508 1 95.94 38 VAL B O 1
ATOM 773 N N . HIS B 1 39 ? 8.43 0.137 0.047 1 97.38 39 HIS B N 1
ATOM 774 C CA . HIS B 1 39 ? 7.883 0.128 1.397 1 97.38 39 HIS B CA 1
ATOM 775 C C . HIS B 1 39 ? 6.652 1.021 1.497 1 97.38 39 HIS B C 1
ATOM 777 O O . HIS B 1 39 ? 6.645 2.139 0.975 1 97.38 39 HIS B O 1
ATOM 783 N N . ILE B 1 40 ? 5.621 0.501 2.092 1 96.88 40 ILE B N 1
ATOM 784 C CA . ILE B 1 40 ? 4.348 1.202 2.203 1 96.88 40 ILE B CA 1
ATOM 785 C C . ILE B 1 40 ? 3.977 1.369 3.676 1 96.88 40 ILE B C 1
ATOM 787 O O . ILE B 1 40 ? 4.055 0.415 4.453 1 96.88 40 ILE B O 1
ATOM 791 N N . ARG B 1 41 ? 3.607 2.611 4.121 1 96.12 41 ARG B N 1
ATOM 792 C CA . ARG B 1 41 ? 3.15 2.836 5.492 1 96.12 41 ARG B CA 1
ATOM 793 C C . ARG B 1 41 ? 2.076 3.916 5.539 1 96.12 41 ARG B C 1
ATOM 795 O O . ARG B 1 41 ? 1.765 4.535 4.52 1 96.12 41 ARG B O 1
ATOM 802 N N . ASP B 1 42 ? 1.425 3.977 6.73 1 94.44 42 ASP B N 1
ATOM 803 C CA . ASP B 1 42 ? 0.488 5.051 7.047 1 94.44 42 ASP B CA 1
ATOM 804 C C . ASP B 1 42 ? 1.21 6.246 7.66 1 94.44 42 ASP B C 1
ATOM 806 O O . ASP B 1 42 ? 1.927 6.102 8.656 1 94.44 42 ASP B O 1
ATOM 810 N N . SER B 1 43 ? 0.938 7.484 7.055 1 93.25 43 SER B N 1
ATOM 811 C CA . SER B 1 43 ? 1.644 8.68 7.5 1 93.25 43 SER B CA 1
ATOM 812 C C . SER B 1 43 ? 1.362 8.969 8.969 1 93.25 43 SER B C 1
ATOM 814 O O . SER B 1 43 ? 2.15 9.641 9.641 1 93.25 43 SER B O 1
ATOM 816 N N . LYS B 1 44 ? 0.291 8.422 9.523 1 91.69 44 LYS B N 1
ATOM 817 C CA . LYS B 1 44 ? -0.051 8.68 10.914 1 91.69 44 LYS B CA 1
ATOM 818 C C . LYS B 1 44 ? 0.478 7.574 11.828 1 91.69 44 LYS B C 1
ATOM 820 O O . LYS B 1 44 ? 0.383 7.672 13.055 1 91.69 44 LYS B O 1
ATOM 825 N N . ALA B 1 45 ? 0.998 6.578 11.273 1 93.31 45 ALA B N 1
ATOM 826 C CA . ALA B 1 45 ? 1.554 5.438 11.992 1 93.31 45 ALA B CA 1
ATOM 827 C C . ALA B 1 45 ? 2.957 5.102 11.5 1 93.31 45 ALA B C 1
ATOM 829 O O . ALA B 1 45 ? 3.24 3.953 11.148 1 93.31 45 ALA B O 1
ATOM 830 N N . ILE B 1 46 ? 3.836 6.078 11.594 1 90.94 46 ILE B N 1
ATOM 831 C CA . ILE B 1 46 ? 5.168 5.969 11.008 1 90.94 46 ILE B CA 1
ATOM 832 C C . ILE B 1 46 ? 5.93 4.828 11.68 1 90.94 46 ILE B C 1
ATOM 834 O O . ILE B 1 46 ? 6.797 4.203 11.055 1 90.94 46 ILE B O 1
ATOM 838 N N . THR B 1 47 ? 5.566 4.508 13 1 92.56 47 THR B N 1
ATOM 839 C CA . THR B 1 47 ? 6.227 3.414 13.703 1 92.56 47 THR B CA 1
ATOM 840 C C . THR B 1 47 ? 5.387 2.141 13.633 1 92.56 47 THR B C 1
ATOM 842 O O . THR B 1 47 ? 5.684 1.157 14.312 1 92.56 47 THR B O 1
ATOM 845 N N . GLY B 1 48 ? 4.34 2.168 12.883 1 95.44 48 GLY B N 1
ATOM 846 C CA . GLY B 1 48 ? 3.451 1.031 12.703 1 95.44 48 GLY B CA 1
ATOM 847 C C . GLY B 1 48 ? 3.916 0.079 11.617 1 95.44 48 GLY B C 1
ATOM 848 O O . GLY B 1 48 ? 5.113 -0.014 11.336 1 95.44 48 GLY B O 1
ATOM 849 N N . PRO B 1 49 ? 3.002 -0.718 11.164 1 96.88 49 PRO B N 1
ATOM 850 C CA . PRO B 1 49 ? 3.334 -1.714 10.141 1 96.88 49 PRO B CA 1
ATOM 851 C C . PRO B 1 49 ? 3.885 -1.086 8.867 1 96.88 49 PRO B C 1
ATOM 853 O O . PRO B 1 49 ? 3.447 -0.004 8.461 1 96.88 49 PRO B O 1
ATOM 856 N N . ILE B 1 50 ? 4.836 -1.782 8.297 1 97.38 50 ILE B N 1
ATOM 857 C CA . ILE B 1 50 ? 5.371 -1.472 6.98 1 97.38 50 ILE B CA 1
ATOM 858 C C . ILE B 1 50 ? 5.238 -2.689 6.066 1 97.38 50 ILE B C 1
ATOM 860 O O . ILE B 1 50 ? 5.68 -3.787 6.418 1 97.38 50 ILE B O 1
ATOM 864 N N . VAL B 1 51 ? 4.516 -2.482 5.008 1 97.44 51 VAL B N 1
ATOM 865 C CA . VAL B 1 51 ? 4.445 -3.521 3.988 1 97.44 51 VAL B CA 1
ATOM 866 C C . VAL B 1 51 ? 5.59 -3.346 2.992 1 97.44 51 VAL B C 1
ATOM 868 O O . VAL B 1 51 ? 5.832 -2.24 2.504 1 97.44 51 VAL B O 1
ATOM 871 N N . THR B 1 52 ? 6.367 -4.391 2.744 1 96.62 52 THR B N 1
ATOM 872 C CA . THR B 1 52 ? 7.48 -4.375 1.8 1 96.62 52 THR B CA 1
ATOM 873 C C . THR B 1 52 ? 7.238 -5.367 0.666 1 96.62 52 THR B C 1
ATOM 875 O O . THR B 1 52 ? 6.973 -6.547 0.912 1 96.62 52 THR B O 1
ATOM 878 N N . VAL B 1 53 ? 7.254 -4.852 -0.546 1 95.06 53 VAL B N 1
ATOM 879 C CA . VAL B 1 53 ? 7.105 -5.699 -1.726 1 95.06 53 VAL B CA 1
ATOM 880 C C . VAL B 1 53 ? 8.234 -5.422 -2.709 1 95.06 53 VAL B C 1
ATOM 882 O O . VAL B 1 53 ? 8.945 -4.418 -2.584 1 95.06 53 VAL B O 1
ATOM 885 N N . SER B 1 54 ? 8.352 -6.309 -3.701 1 93.38 54 SER B N 1
ATOM 886 C CA . SER B 1 54 ? 9.344 -6.086 -4.746 1 93.38 54 SER B CA 1
ATOM 887 C C . SER B 1 54 ? 8.945 -4.918 -5.645 1 93.38 54 SER B C 1
ATOM 889 O O . SER B 1 54 ? 7.766 -4.57 -5.738 1 93.38 54 SER B O 1
ATOM 891 N N . ARG B 1 55 ? 9.922 -4.309 -6.336 1 92.62 55 ARG B N 1
ATOM 892 C CA . ARG B 1 55 ? 9.656 -3.254 -7.309 1 92.62 55 ARG B CA 1
ATOM 893 C C . ARG B 1 55 ? 8.727 -3.746 -8.414 1 92.62 55 ARG B C 1
ATOM 895 O O . ARG B 1 55 ? 7.871 -2.998 -8.891 1 92.62 55 ARG B O 1
ATOM 902 N N . LYS B 1 56 ? 8.898 -4.969 -8.758 1 90.06 56 LYS B N 1
ATOM 903 C CA . LYS B 1 56 ? 8.062 -5.547 -9.805 1 90.06 56 LYS B CA 1
ATOM 904 C C . LYS B 1 56 ? 6.609 -5.652 -9.352 1 90.06 56 LYS B C 1
ATOM 906 O O . LYS B 1 5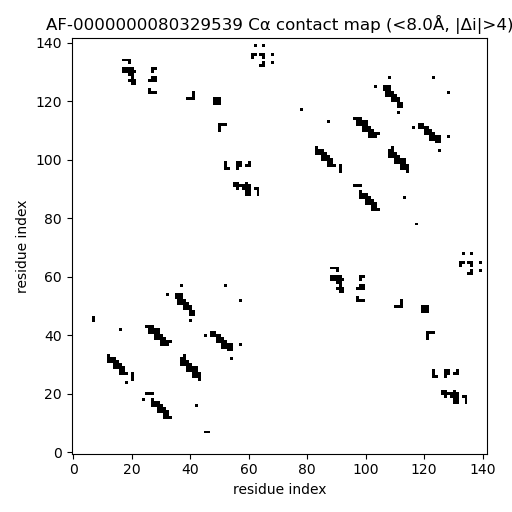6 ? 5.691 -5.285 -10.094 1 90.06 56 LYS B O 1
ATOM 911 N N . ALA B 1 57 ? 6.426 -6.188 -8.188 1 91.81 57 ALA B N 1
ATOM 912 C CA . ALA B 1 57 ? 5.078 -6.301 -7.637 1 91.81 57 ALA B CA 1
ATOM 913 C C . ALA B 1 57 ? 4.41 -4.93 -7.539 1 91.81 57 ALA B C 1
ATOM 915 O O . ALA B 1 57 ? 3.229 -4.785 -7.859 1 91.81 57 ALA B O 1
ATOM 916 N N . TRP B 1 58 ? 5.203 -3.988 -7.109 1 92.81 58 TRP B N 1
ATOM 917 C CA . TRP B 1 58 ? 4.688 -2.629 -6.98 1 92.81 58 TRP B CA 1
ATOM 918 C C . TRP B 1 58 ? 4.297 -2.064 -8.344 1 92.81 58 TRP B C 1
ATOM 920 O O . TRP B 1 58 ? 3.229 -1.466 -8.484 1 92.81 58 TRP B O 1
ATOM 930 N N . THR B 1 59 ? 5.16 -2.219 -9.266 1 90.19 59 THR B N 1
ATOM 931 C CA . THR B 1 59 ? 4.879 -1.73 -10.609 1 90.19 59 THR B CA 1
ATOM 932 C C . THR B 1 59 ? 3.602 -2.357 -11.164 1 90.19 59 THR B C 1
ATOM 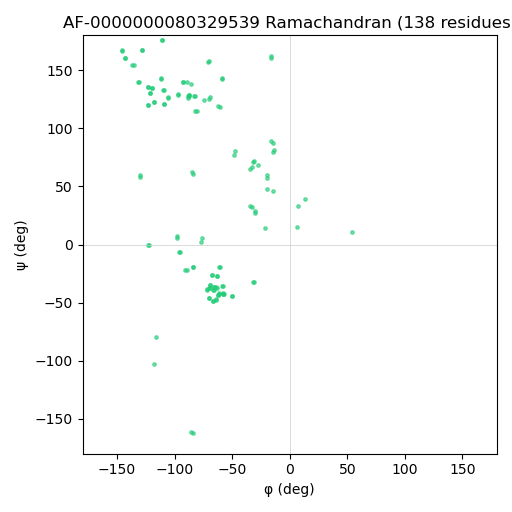934 O O . THR B 1 59 ? 2.779 -1.671 -11.773 1 90.19 59 THR B O 1
ATOM 937 N N . GLY B 1 60 ? 3.42 -3.564 -10.969 1 88.69 60 GLY B N 1
ATOM 938 C CA . GLY B 1 60 ? 2.188 -4.227 -11.375 1 88.69 60 GLY B CA 1
ATOM 939 C C . GLY B 1 60 ? 0.958 -3.668 -10.68 1 88.69 60 GLY B C 1
ATOM 940 O O . GLY B 1 60 ? -0.077 -3.457 -11.312 1 88.69 60 GLY B O 1
ATOM 941 N N . PHE B 1 61 ? 1.08 -3.434 -9.453 1 90.56 61 PHE B N 1
ATOM 942 C CA . PHE B 1 61 ? -0.009 -2.873 -8.664 1 90.56 61 PHE B CA 1
ATOM 943 C C . PHE B 1 61 ? -0.395 -1.491 -9.172 1 90.56 61 PHE B C 1
ATOM 945 O O . PHE B 1 61 ? -1.578 -1.202 -9.367 1 90.56 61 PHE B O 1
ATOM 952 N N . VAL B 1 62 ? 0.62 -0.679 -9.477 1 90.38 62 VAL B N 1
ATOM 953 C CA . VAL B 1 62 ? 0.37 0.698 -9.891 1 90.38 62 VAL B CA 1
ATOM 954 C C . VAL B 1 62 ? -0.274 0.714 -11.273 1 90.38 62 VAL B C 1
ATOM 956 O O . VAL B 1 62 ? -1.181 1.509 -11.531 1 90.38 62 VAL B O 1
ATOM 959 N N . GLN B 1 63 ? 0.139 -0.145 -12.07 1 87.19 63 GLN B N 1
ATOM 960 C CA . GLN B 1 63 ? -0.427 -0.229 -13.414 1 87.19 63 GLN B CA 1
ATOM 961 C C . GLN B 1 63 ? -1.89 -0.662 -13.367 1 87.19 63 GLN B C 1
ATOM 963 O O . GLN B 1 63 ? -2.723 -0.129 -14.102 1 87.19 63 GLN B O 1
ATOM 968 N N . LEU B 1 64 ? -2.156 -1.54 -12.508 1 84.31 64 LEU B N 1
ATOM 969 C CA . LEU B 1 64 ? -3.514 -2.061 -12.383 1 84.31 64 LEU B CA 1
ATOM 970 C C . LEU B 1 64 ? -4.453 -1.002 -11.812 1 84.31 64 LEU B C 1
ATOM 972 O O . LEU B 1 64 ? -5.566 -0.824 -12.312 1 84.31 64 LEU B O 1
ATOM 976 N N . THR B 1 65 ? -3.986 -0.35 -10.75 1 84.12 65 THR B N 1
ATOM 977 C CA . THR B 1 65 ? -4.812 0.668 -10.109 1 84.12 65 THR B CA 1
ATOM 978 C C . THR B 1 65 ? -5.07 1.831 -11.07 1 84.12 65 THR B C 1
ATOM 980 O O . THR B 1 65 ? -6.16 2.408 -11.07 1 84.12 65 THR B O 1
ATOM 983 N N . SER B 1 66 ? -4.09 2.178 -11.867 1 81.25 66 SER B N 1
ATOM 984 C CA . SER B 1 66 ? -4.25 3.246 -12.844 1 81.25 66 SER B CA 1
ATOM 985 C C . SER B 1 66 ? -5.266 2.863 -13.914 1 81.25 66 SER B C 1
ATOM 987 O O . SER B 1 66 ? -6.027 3.709 -14.383 1 81.25 66 SER B O 1
ATOM 989 N N . SER B 1 67 ? -5.281 1.654 -14.273 1 79.44 67 SER B N 1
ATOM 990 C CA . SER B 1 67 ? -6.188 1.171 -15.312 1 79.44 67 SER B CA 1
ATOM 991 C C . SER B 1 67 ? -7.629 1.126 -14.812 1 79.44 67 SER B C 1
ATOM 993 O O . SER B 1 67 ? -8.562 1.401 -15.57 1 79.44 67 SER B O 1
ATOM 995 N N . GLU B 1 68 ? -7.84 0.749 -13.602 1 75.12 68 GLU B N 1
ATOM 996 C CA . GLU B 1 68 ? -9.172 0.637 -13.016 1 75.12 68 GLU B CA 1
ATOM 997 C C . GLU B 1 68 ? -9.805 2.012 -12.812 1 75.12 68 GLU B C 1
ATOM 999 O O . GLU B 1 68 ? -11.023 2.156 -12.875 1 75.12 68 GLU B O 1
ATOM 1004 N N . GLN B 1 69 ? -9 2.98 -12.484 1 65.56 69 GLN B N 1
ATOM 1005 C CA . GLN B 1 69 ? -9.508 4.34 -12.328 1 65.56 69 GLN B CA 1
ATOM 1006 C C . GLN B 1 69 ? -9.969 4.918 -13.664 1 65.56 69 GLN B C 1
ATOM 1008 O O . GLN B 1 69 ? -10.867 5.758 -13.703 1 65.56 69 GLN B O 1
ATOM 1013 N N . ARG B 1 70 ? -9.375 4.406 -14.711 1 63.34 70 ARG B N 1
ATOM 1014 C CA . ARG B 1 70 ? -9.742 4.879 -16.031 1 63.34 70 ARG B CA 1
ATOM 1015 C C . ARG B 1 70 ? -10.984 4.156 -16.547 1 63.34 70 ARG B C 1
ATOM 1017 O O . ARG B 1 70 ? -11.695 4.676 -17.422 1 63.34 70 ARG B O 1
ATOM 1024 N N . ALA B 1 71 ? -11.312 3.074 -16.047 1 56.81 71 ALA B N 1
ATOM 1025 C CA . ALA B 1 71 ? -12.477 2.344 -16.547 1 56.81 71 ALA B CA 1
ATOM 1026 C C . ALA B 1 71 ? -13.758 2.848 -15.883 1 56.81 71 ALA B C 1
ATOM 1028 O O . ALA B 1 71 ? -13.711 3.482 -14.82 1 56.81 71 ALA B O 1
#

pLDDT: mean 78.03, std 22.17, range [23.92, 97.44]

Foldseek 3Di:
DPPCPVCLPCVVWDKDWDQPPPPPRDWTWIWTDDPFWIWIDIPVPSVDDIDIDGPVVVVVVVVVVVVVVVD/DPPCPVCPPVVVWDKDWDQPPPPPRDWTWIWTDDPFWIWIDIPVPSVDDIDIDGPVVVVVVVVVVVVVVVD

InterPro domains:
  IPR007278 Domain of unknown function DUF397 [PF04149] (13-63)

Nearest PDB structures (foldseek):
  2g35-assembly1_A  TM=6.146E-01  e=2.914E+00  Mus musculus
  2g35-assembly1_A  TM=6.132E-01  e=2.601E+00  Mus musculus

Sequence (142 aa):
MNNAESSTAASGLAWFKSSYSGAEGGECVEVATAAASVHIRDSKAITGPIVTVSRKAWTGFVQLTSSEQRAMNNAESSTAASGLAWFKSSYSGAEGGECVEVATAAASVHIRDSKAITGPIVTVSRKAWTGFVQLTSSEQRA

Solvent-accessible surface area (backbone atoms only — not comparable to full-atom values): 8066 Å² total; per-residue (Å²): 131,80,79,69,66,73,70,66,68,71,79,75,57,63,73,46,68,42,76,55,24,52,90,68,84,64,56,26,43,26,39,24,66,54,98,65,30,34,37,38,33,31,61,80,34,79,79,50,44,59,31,70,44,41,47,56,18,48,50,20,32,51,54,49,55,37,50,57,72,71,98,132,81,77,70,65,73,70,69,70,71,60,91,54,62,74,47,70,41,76,55,24,55,92,67,84,63,58,23,43,27,38,26,66,53,98,65,30,34,37,38,33,32,63,81,36,78,82,49,46,60,30,69,42,42,48,57,16,48,51,17,33,51,53,50,55,35,51,56,70,71,99

Radius of gyration: 15.97 Å; Cα contacts (8 Å, |Δi|>4): 254; chains: 2; bounding box: 34×50×49 Å